Protein AF-A0A7S1F2A4-F1 (afdb_monomer_lite)

pLDDT: mean 80.07, std 14.51, range [47.25, 98.06]

Secondary structure (DSSP, 8-state):
-HHHHHHTT---HHHHHHHHHHHHHHHHHTS--SS-TTHHHHHTS-HHHHHHHHHTHHHHGGGGTS-HHHHHHHHHHHHHHT-SS---SPP-STTHHHHHHHHHHTGGGHHHHHHHHHHS-HHHHHHHHHHHT--SSTT---SSS----

Sequence (149 aa):
KFRSVIQAGHAAADDIAFYFVHWLTDLAGAEPFPLEGCEKFVLKFPQPVLKSFLDSFPVVRQLDSMTETEIFERYLVWRWSSHKPDLGPAPEGRGSIARMRLMIMAQLAGTYALEGYETLFAEDRHVLDDELARTGISGQQYLRDPGSK

Organism: Noctiluca scintillans (NCBI:txid2966)

Structure (mmCIF, N/CA/C/O backbone):
data_AF-A0A7S1F2A4-F1
#
_entry.id   AF-A0A7S1F2A4-F1
#
loop_
_atom_site.group_PDB
_atom_site.id
_atom_site.type_symbol
_atom_site.label_atom_id
_atom_site.label_alt_id
_atom_site.label_comp_id
_atom_site.label_asym_id
_atom_site.label_entity_id
_atom_site.label_seq_id
_atom_site.pdbx_PDB_ins_code
_atom_site.Cartn_x
_atom_site.Cartn_y
_atom_site.Cartn_z
_atom_site.occupancy
_atom_site.B_iso_or_equiv
_atom_site.auth_seq_id
_atom_site.auth_comp_id
_atom_site.auth_asym_id
_atom_site.auth_atom_id
_atom_site.pdbx_PDB_model_num
ATOM 1 N N . LYS A 1 1 ? 1.944 -16.055 -10.730 1.00 60.91 1 LYS A N 1
ATOM 2 C CA . LYS A 1 1 ? 2.508 -16.394 -12.067 1.00 60.91 1 LYS A CA 1
ATOM 3 C C . LYS A 1 1 ? 3.822 -15.665 -12.347 1.00 60.91 1 LYS A C 1
ATOM 5 O O . LYS A 1 1 ? 4.758 -16.316 -12.771 1.00 60.91 1 LYS A O 1
ATOM 10 N N . PHE A 1 2 ? 3.931 -14.358 -12.087 1.00 67.44 2 PHE A N 1
ATOM 11 C CA . PHE A 1 2 ? 5.203 -13.640 -12.258 1.00 67.44 2 PHE A CA 1
ATOM 12 C C . PHE A 1 2 ? 6.278 -14.096 -11.254 1.00 67.44 2 PHE A C 1
ATOM 14 O O . PHE A 1 2 ? 7.354 -14.523 -11.654 1.00 67.44 2 PHE A O 1
ATOM 21 N N . ARG A 1 3 ? 5.935 -14.168 -9.960 1.00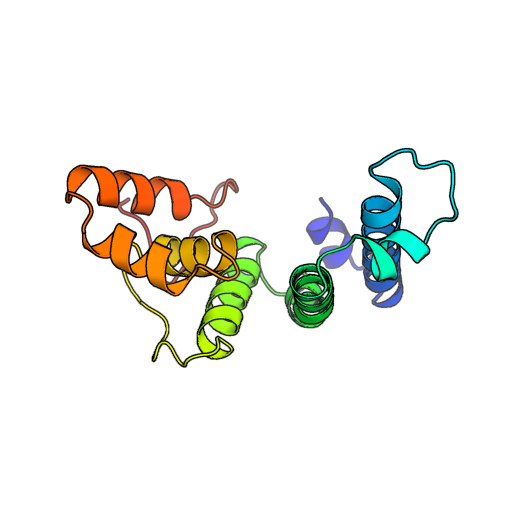 69.44 3 ARG A N 1
ATOM 22 C CA . ARG A 1 3 ? 6.819 -14.705 -8.911 1.00 69.44 3 ARG A CA 1
ATOM 23 C C . ARG A 1 3 ? 7.361 -16.104 -9.215 1.00 69.44 3 ARG A C 1
ATOM 25 O O . ARG A 1 3 ? 8.548 -16.344 -9.057 1.00 69.44 3 ARG A O 1
ATOM 32 N N . SER A 1 4 ? 6.518 -17.010 -9.711 1.00 67.44 4 SER A N 1
ATOM 33 C CA . SER A 1 4 ? 6.946 -18.366 -10.080 1.00 67.44 4 SER A CA 1
ATOM 34 C C . SER A 1 4 ? 7.948 -18.389 -11.240 1.00 67.44 4 SER A C 1
ATOM 36 O O . SER A 1 4 ? 8.758 -19.302 -11.303 1.00 67.44 4 SER A O 1
ATOM 38 N N . VAL A 1 5 ? 7.921 -17.398 -12.142 1.00 67.62 5 VAL A N 1
ATOM 39 C CA . VAL A 1 5 ? 8.922 -17.257 -13.218 1.00 67.62 5 VAL A CA 1
ATOM 40 C C . VAL A 1 5 ? 10.255 -16.759 -12.651 1.00 67.62 5 VAL A C 1
ATOM 42 O O . VAL A 1 5 ? 11.300 -17.292 -13.015 1.00 67.62 5 VAL A O 1
ATOM 45 N N . ILE A 1 6 ? 10.214 -15.811 -11.706 1.00 69.38 6 ILE A N 1
ATOM 46 C CA . ILE A 1 6 ? 11.401 -15.326 -10.981 1.00 69.38 6 ILE A CA 1
ATOM 47 C C . ILE A 1 6 ? 12.041 -16.466 -10.177 1.00 69.38 6 ILE A C 1
ATOM 49 O O . ILE A 1 6 ? 13.228 -16.735 -10.319 1.00 69.38 6 ILE A O 1
ATOM 53 N N . GLN A 1 7 ? 11.249 -17.185 -9.377 1.00 68.56 7 GLN A N 1
ATOM 54 C CA . GLN A 1 7 ? 11.734 -18.278 -8.526 1.00 68.56 7 GLN A CA 1
ATOM 55 C C . GLN A 1 7 ? 12.268 -19.476 -9.317 1.00 68.56 7 GLN A C 1
ATOM 57 O O . GLN A 1 7 ? 13.164 -20.165 -8.842 1.00 68.56 7 GLN A O 1
ATOM 62 N N . ALA A 1 8 ? 11.757 -19.715 -10.527 1.00 71.69 8 ALA A N 1
ATOM 63 C CA . ALA A 1 8 ? 12.289 -20.740 -11.423 1.00 71.69 8 ALA A CA 1
ATOM 64 C C . ALA A 1 8 ? 13.664 -20.372 -12.022 1.00 71.69 8 ALA A C 1
ATOM 66 O O . ALA A 1 8 ? 14.220 -21.161 -12.779 1.00 71.69 8 ALA A O 1
ATOM 67 N N . GLY A 1 9 ? 14.211 -19.185 -11.719 1.00 63.62 9 GLY A N 1
ATOM 68 C CA . GLY A 1 9 ? 15.480 -18.704 -12.273 1.00 63.62 9 GLY A CA 1
ATOM 69 C C . GLY A 1 9 ? 15.395 -18.326 -13.753 1.00 63.62 9 GLY A C 1
ATOM 70 O O . GLY A 1 9 ? 16.420 -18.145 -14.401 1.00 63.62 9 GLY A O 1
ATOM 71 N N . HIS A 1 10 ? 14.181 -18.217 -14.300 1.00 61.94 10 HIS A N 1
ATOM 72 C CA . HIS A 1 10 ? 13.933 -17.910 -15.710 1.00 61.94 10 HIS A CA 1
ATOM 73 C C . HIS A 1 10 ? 13.775 -16.406 -15.983 1.00 61.94 10 HIS A C 1
ATOM 75 O O . HIS A 1 10 ? 13.473 -16.032 -17.112 1.00 61.94 10 HIS A O 1
ATOM 81 N N . ALA A 1 11 ? 13.939 -15.556 -14.966 1.00 63.28 11 ALA A N 1
ATOM 82 C CA . ALA A 1 11 ? 13.964 -14.105 -15.113 1.00 63.28 11 ALA A CA 1
ATOM 83 C C . ALA A 1 11 ? 15.254 -13.552 -14.500 1.00 63.28 11 ALA A C 1
ATOM 85 O O . ALA A 1 11 ? 15.446 -13.598 -13.283 1.00 63.28 11 ALA A O 1
ATOM 86 N N . ALA A 1 12 ? 16.136 -13.029 -15.346 1.00 66.44 12 ALA A N 1
ATOM 87 C CA . ALA A 1 12 ? 17.277 -12.231 -14.933 1.00 66.44 12 ALA A CA 1
ATOM 88 C C . ALA A 1 12 ? 16.812 -10.867 -14.387 1.00 66.44 12 ALA A C 1
ATOM 90 O O . ALA A 1 12 ? 15.680 -10.428 -14.607 1.00 66.44 12 ALA A O 1
ATOM 91 N N . ALA A 1 13 ? 17.702 -10.148 -13.696 1.00 65.31 13 ALA A N 1
ATOM 92 C CA . ALA A 1 13 ? 17.416 -8.792 -13.214 1.00 65.31 13 ALA A CA 1
ATOM 93 C C . ALA A 1 13 ? 16.974 -7.842 -14.349 1.00 65.31 13 ALA A C 1
ATOM 95 O O . ALA A 1 13 ? 16.129 -6.967 -14.133 1.00 65.31 13 ALA A O 1
ATOM 96 N N . ASP A 1 14 ? 17.495 -8.064 -15.556 1.00 68.12 14 ASP A N 1
ATOM 97 C CA . ASP A 1 14 ? 17.153 -7.310 -16.761 1.00 68.12 14 ASP A CA 1
ATOM 98 C C . ASP A 1 14 ? 15.724 -7.604 -17.249 1.00 68.12 14 ASP A C 1
ATOM 100 O O . ASP A 1 14 ? 15.034 -6.686 -17.691 1.00 68.12 14 ASP A O 1
ATOM 104 N N . ASP A 1 15 ? 15.218 -8.829 -17.071 1.00 67.31 15 ASP A N 1
ATOM 105 C CA . ASP A 1 15 ? 13.837 -9.196 -17.419 1.00 67.31 15 ASP A CA 1
ATOM 106 C C . ASP A 1 15 ? 12.824 -8.519 -16.485 1.00 67.31 15 ASP A C 1
ATOM 108 O O . ASP A 1 15 ? 11.755 -8.072 -16.906 1.00 67.31 15 ASP A O 1
ATOM 112 N N . ILE A 1 16 ? 13.180 -8.378 -15.204 1.00 67.25 16 ILE A N 1
ATOM 113 C CA . ILE A 1 16 ? 12.377 -7.641 -14.220 1.00 67.25 16 ILE A CA 1
ATOM 114 C C . ILE A 1 16 ? 12.361 -6.148 -14.571 1.00 67.25 16 ILE A C 1
ATOM 116 O O . ILE A 1 16 ? 11.305 -5.515 -14.532 1.00 67.25 16 ILE A O 1
ATOM 120 N N . ALA A 1 17 ? 13.510 -5.573 -14.939 1.00 66.44 17 ALA A N 1
ATOM 121 C CA . ALA A 1 17 ? 13.587 -4.184 -15.388 1.00 66.44 17 ALA A CA 1
ATOM 122 C C . ALA A 1 17 ? 12.755 -3.955 -16.660 1.00 66.44 17 ALA A C 1
ATOM 124 O O . ALA A 1 17 ? 12.016 -2.973 -16.735 1.00 66.44 17 ALA A O 1
ATOM 125 N N . PHE A 1 18 ? 12.809 -4.886 -17.615 1.00 66.25 18 PHE A N 1
ATOM 126 C CA . PHE A 1 18 ? 12.000 -4.844 -18.830 1.00 66.25 18 PHE A CA 1
ATOM 127 C C . PHE A 1 18 ? 10.497 -4.924 -18.529 1.00 66.25 18 PHE A C 1
ATOM 129 O O . PHE A 1 18 ? 9.729 -4.149 -19.092 1.00 66.25 18 PHE A O 1
ATOM 136 N N . TYR A 1 19 ? 10.071 -5.767 -17.580 1.00 69.44 19 TYR A N 1
ATOM 137 C CA . TYR A 1 19 ? 8.681 -5.807 -17.109 1.00 69.44 19 TYR A CA 1
ATOM 138 C C . TYR A 1 19 ? 8.219 -4.457 -16.535 1.00 69.44 19 TYR A C 1
ATOM 140 O O . TYR A 1 19 ? 7.116 -4.007 -16.834 1.00 69.44 19 TYR A O 1
ATOM 148 N N . PHE A 1 20 ? 9.062 -3.769 -15.758 1.00 69.94 20 PHE A N 1
ATOM 149 C CA . PHE A 1 20 ? 8.730 -2.438 -15.235 1.00 69.94 20 PHE A CA 1
ATOM 150 C C . PHE A 1 20 ? 8.654 -1.365 -16.312 1.00 69.94 20 PHE A C 1
ATOM 152 O O . PHE A 1 20 ? 7.761 -0.523 -16.259 1.00 69.94 20 PHE A O 1
ATOM 159 N N . VAL A 1 21 ? 9.568 -1.393 -17.283 1.00 68.75 21 VAL A N 1
ATOM 160 C CA . VAL A 1 21 ? 9.522 -0.490 -18.438 1.00 68.75 21 VAL A CA 1
ATOM 161 C C . VAL A 1 21 ? 8.256 -0.748 -19.248 1.00 68.75 21 VAL A C 1
ATOM 163 O O . VAL A 1 21 ? 7.558 0.201 -19.582 1.00 68.75 21 VAL A O 1
ATOM 166 N N . HIS A 1 22 ? 7.914 -2.013 -19.491 1.00 67.81 22 HIS A N 1
ATOM 167 C CA . HIS A 1 22 ? 6.694 -2.390 -20.194 1.00 67.81 22 HIS A CA 1
ATOM 168 C C . HIS A 1 22 ? 5.435 -1.928 -19.447 1.00 67.81 22 HIS A C 1
ATOM 170 O O . HIS A 1 22 ? 4.577 -1.269 -20.030 1.00 67.81 22 HIS A O 1
ATOM 176 N N . TRP A 1 23 ? 5.353 -2.174 -18.138 1.00 68.94 23 TRP A N 1
ATOM 177 C CA . TRP A 1 23 ? 4.220 -1.727 -17.332 1.00 68.94 23 TRP A CA 1
ATOM 178 C C . TRP A 1 23 ? 4.114 -0.197 -17.286 1.00 68.94 23 TRP A C 1
ATOM 180 O O . TRP A 1 23 ? 3.017 0.353 -17.387 1.00 68.94 23 TRP A O 1
ATOM 190 N N . LEU A 1 24 ? 5.251 0.503 -17.206 1.00 67.25 24 LEU A N 1
ATOM 191 C CA . LEU A 1 24 ? 5.292 1.954 -17.340 1.00 67.25 24 LEU A CA 1
ATOM 192 C C . LEU A 1 24 ? 4.754 2.371 -18.716 1.00 67.25 24 LEU A C 1
ATOM 194 O O . LEU A 1 24 ? 3.876 3.221 -18.782 1.00 67.25 24 LEU A O 1
ATOM 198 N N . THR A 1 25 ? 5.186 1.746 -19.813 1.00 64.12 25 THR A N 1
ATOM 199 C CA . THR A 1 25 ? 4.672 2.069 -21.155 1.00 64.12 25 THR A CA 1
ATOM 200 C C . THR A 1 25 ? 3.176 1.782 -21.319 1.00 64.12 25 THR A C 1
ATOM 202 O O . THR A 1 25 ? 2.479 2.589 -21.931 1.00 64.12 25 THR A O 1
ATOM 205 N N . ASP A 1 26 ? 2.650 0.719 -20.706 1.00 65.81 26 ASP A N 1
ATOM 206 C CA . ASP A 1 26 ? 1.214 0.408 -20.714 1.00 65.81 26 ASP A CA 1
ATOM 207 C C . ASP A 1 26 ? 0.404 1.468 -19.960 1.00 65.81 26 ASP A C 1
ATOM 209 O O . ASP A 1 26 ? -0.651 1.908 -20.418 1.00 65.81 26 ASP A O 1
ATOM 213 N N . LEU A 1 27 ? 0.924 1.951 -18.829 1.00 62.53 27 LEU A N 1
ATOM 214 C CA . LEU A 1 27 ? 0.327 3.044 -18.060 1.00 62.53 27 LEU A CA 1
ATOM 215 C C . LEU A 1 27 ? 0.265 4.349 -18.879 1.00 62.53 27 LEU A C 1
ATOM 217 O O . LEU A 1 27 ? -0.701 5.115 -18.783 1.00 62.53 27 LEU A O 1
ATOM 221 N N . ALA A 1 28 ? 1.275 4.581 -19.725 1.00 60.34 28 ALA A N 1
ATOM 222 C CA . ALA A 1 28 ? 1.297 5.673 -20.698 1.00 60.34 28 ALA A CA 1
ATOM 223 C C . ALA A 1 28 ? 0.198 5.498 -21.758 1.00 60.34 28 ALA A C 1
ATOM 225 O O . ALA A 1 28 ? -0.543 6.437 -22.051 1.00 60.34 28 ALA A O 1
ATOM 226 N N . GLY A 1 29 ? 0.072 4.280 -22.292 1.00 56.81 29 GLY A N 1
ATOM 227 C CA . GLY A 1 29 ? -0.828 3.922 -23.388 1.00 56.81 29 GLY A CA 1
ATOM 228 C C . GLY A 1 29 ? -2.291 3.678 -23.001 1.00 56.81 29 GLY A C 1
ATOM 229 O O . GLY A 1 29 ? -3.128 3.556 -23.890 1.00 56.81 29 GLY A O 1
ATOM 230 N N . ALA A 1 30 ? -2.631 3.639 -21.707 1.00 54.97 30 ALA A N 1
ATOM 231 C CA . ALA A 1 30 ? -3.962 3.261 -21.207 1.00 54.97 30 ALA A CA 1
ATOM 232 C C . ALA A 1 30 ? -5.137 4.176 -21.631 1.00 54.97 30 ALA A C 1
ATOM 234 O O . ALA A 1 30 ? -6.291 3.828 -21.402 1.00 54.97 30 ALA A O 1
ATOM 235 N N . GLU A 1 31 ? -4.877 5.326 -22.264 1.00 52.62 31 GLU A N 1
ATOM 236 C CA . GLU A 1 31 ? -5.916 6.105 -22.953 1.00 52.62 31 GLU A CA 1
ATOM 237 C C . GLU A 1 31 ? -5.469 6.372 -24.394 1.00 52.62 31 GLU A C 1
ATOM 239 O O . GLU A 1 31 ? -4.348 6.858 -24.580 1.00 52.62 31 GLU A O 1
ATOM 244 N N . PRO A 1 32 ? -6.317 6.117 -25.407 1.00 49.88 32 PRO A N 1
ATOM 245 C CA . PRO A 1 32 ? -6.004 6.469 -26.782 1.00 49.88 32 PRO A CA 1
ATOM 246 C C . PRO A 1 32 ? -5.983 7.994 -26.909 1.00 49.88 32 PRO A C 1
ATOM 248 O O . PRO A 1 32 ? -7.026 8.649 -26.910 1.00 49.88 32 PRO A O 1
ATOM 251 N N . PHE A 1 33 ? -4.786 8.568 -27.003 1.00 53.78 33 PHE A N 1
ATOM 252 C CA . PHE A 1 33 ? -4.594 9.988 -27.264 1.00 53.78 33 PHE A CA 1
ATOM 253 C C . PHE A 1 33 ? -3.793 10.156 -28.562 1.00 53.78 33 PHE A C 1
ATOM 255 O O . PHE A 1 33 ? -2.753 9.517 -28.711 1.00 53.78 33 PHE A O 1
ATOM 262 N N . PRO A 1 34 ? -4.243 10.995 -29.513 1.00 56.97 34 PRO A N 1
ATOM 263 C CA . PRO A 1 34 ? -3.576 11.155 -30.807 1.00 56.97 34 PRO A CA 1
ATOM 264 C C . PRO A 1 34 ? -2.271 11.971 -30.738 1.00 56.97 34 PRO A C 1
ATOM 266 O O . PRO A 1 34 ? -1.668 12.222 -31.775 1.00 56.97 34 PRO A O 1
ATOM 269 N N . LEU A 1 35 ? -1.831 12.383 -29.541 1.00 48.78 35 LEU A N 1
ATOM 270 C CA . LEU A 1 35 ? -0.598 13.140 -29.316 1.00 48.78 35 LEU A CA 1
ATOM 271 C C . LEU A 1 35 ? 0.365 12.329 -28.423 1.00 48.78 35 LEU A C 1
ATOM 273 O O . LEU A 1 35 ? 0.135 12.155 -27.229 1.00 48.78 35 LEU A O 1
ATOM 277 N N . GLU A 1 36 ? 1.382 11.778 -29.089 1.00 52.88 36 GLU A N 1
ATOM 278 C CA . GLU A 1 36 ? 2.757 11.467 -28.654 1.00 52.88 36 GLU A CA 1
ATOM 279 C C . GLU A 1 36 ? 3.012 10.877 -27.247 1.00 52.88 36 GLU A C 1
ATOM 281 O O . GLU A 1 36 ? 3.594 11.500 -26.362 1.00 52.88 36 GLU A O 1
ATOM 286 N N . GLY A 1 37 ? 2.716 9.582 -27.085 1.00 59.81 37 GLY A N 1
ATOM 287 C CA . GLY A 1 37 ? 3.469 8.671 -26.204 1.00 59.81 37 GLY A CA 1
ATOM 288 C C . GLY A 1 37 ? 3.824 9.188 -24.797 1.00 59.81 37 GLY A C 1
ATOM 289 O O . GLY A 1 37 ? 2.956 9.372 -23.943 1.00 59.81 37 GLY A O 1
ATOM 290 N N . CYS A 1 38 ? 5.125 9.355 -24.524 1.00 55.50 38 CYS A N 1
ATOM 291 C CA . CYS A 1 38 ? 5.663 9.680 -23.196 1.00 55.50 38 CYS A CA 1
ATOM 292 C C . CYS A 1 38 ? 5.290 11.080 -22.670 1.00 55.50 38 CYS A C 1
ATOM 294 O O . CYS A 1 38 ? 5.453 11.318 -21.471 1.00 55.50 38 CYS A O 1
ATOM 296 N N . GLU A 1 39 ? 4.771 12.000 -23.497 1.00 58.34 39 GLU A N 1
ATOM 297 C CA . GLU A 1 39 ? 4.372 13.344 -23.041 1.00 58.34 39 GLU A CA 1
ATOM 298 C C . GLU A 1 39 ? 3.277 13.299 -21.969 1.00 58.34 39 GLU A C 1
ATOM 300 O O . GLU A 1 39 ? 3.225 14.159 -21.086 1.00 58.34 39 GLU A O 1
ATOM 305 N N . LYS A 1 40 ? 2.449 12.247 -21.957 1.00 60.41 40 LYS A N 1
ATOM 306 C CA . LYS A 1 40 ? 1.440 12.021 -20.913 1.00 60.41 40 LYS A CA 1
ATOM 307 C C . LYS A 1 40 ? 2.052 11.987 -19.509 1.00 60.41 40 LYS A C 1
ATOM 309 O O . LY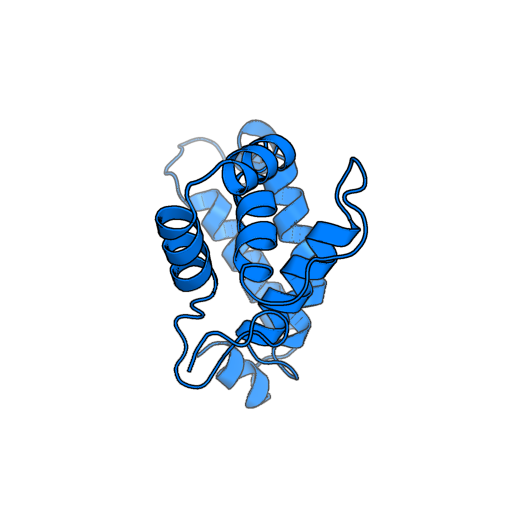S A 1 40 ? 1.422 12.482 -18.574 1.00 60.41 40 LYS A O 1
ATOM 314 N N . PHE A 1 41 ? 3.274 11.472 -19.354 1.00 55.09 41 PHE A N 1
ATOM 315 C CA . PHE A 1 41 ? 3.971 11.449 -18.062 1.00 55.09 41 PHE A CA 1
ATOM 316 C C . PHE A 1 41 ? 4.389 12.823 -17.566 1.00 55.09 41 PHE A C 1
ATOM 318 O O . PHE A 1 41 ? 4.484 13.033 -16.360 1.00 55.09 41 PHE A O 1
ATOM 325 N N . VAL A 1 42 ? 4.621 13.750 -18.490 1.00 56.03 42 VAL A N 1
ATOM 326 C CA . VAL A 1 42 ? 5.037 15.116 -18.179 1.00 56.03 42 VAL A CA 1
ATOM 327 C C . VAL A 1 42 ? 3.817 16.018 -17.985 1.00 56.03 42 VAL A C 1
ATOM 329 O O . VAL A 1 42 ? 3.832 16.886 -17.117 1.00 56.03 42 VAL A O 1
ATOM 332 N N . LEU A 1 43 ? 2.747 15.795 -18.757 1.00 58.06 43 LEU A N 1
ATOM 333 C CA . LEU A 1 43 ? 1.616 16.722 -18.860 1.00 58.06 43 LEU A CA 1
ATOM 334 C C . LEU A 1 43 ? 0.370 16.321 -18.057 1.00 58.06 43 LEU A C 1
ATOM 336 O O . LEU A 1 43 ? -0.394 17.199 -17.662 1.00 58.06 43 LEU A O 1
ATOM 340 N N . LYS A 1 44 ? 0.119 15.023 -17.838 1.00 61.62 44 LYS A N 1
ATOM 341 C CA . LYS A 1 44 ? -1.141 14.541 -17.230 1.00 61.62 44 LYS A CA 1
ATOM 342 C C . LYS A 1 44 ? -0.968 13.543 -16.099 1.00 61.62 44 LYS A C 1
ATOM 344 O O . LYS A 1 44 ? -1.871 13.400 -15.278 1.00 61.62 44 LYS A O 1
ATOM 349 N N . PHE A 1 45 ? 0.147 12.827 -16.060 1.00 63.62 45 PHE A N 1
ATOM 350 C CA . PHE A 1 45 ? 0.360 11.836 -15.026 1.00 63.62 45 PHE A CA 1
ATOM 351 C C . PHE A 1 45 ? 0.689 12.546 -13.709 1.00 63.62 45 PHE A C 1
ATOM 353 O O . PHE A 1 45 ? 1.650 13.320 -13.674 1.00 63.62 45 PHE A O 1
ATOM 360 N N . PRO A 1 46 ? -0.072 12.324 -12.620 1.00 68.69 46 PRO A N 1
ATOM 361 C CA . PRO A 1 46 ? 0.212 12.997 -11.364 1.00 68.69 46 PRO A CA 1
ATOM 362 C C . PRO A 1 46 ? 1.641 12.668 -10.926 1.00 68.69 46 PRO A C 1
ATOM 364 O O . PRO A 1 46 ? 1.957 11.512 -10.635 1.00 68.69 46 PRO A O 1
ATOM 367 N N . GLN A 1 47 ? 2.514 13.679 -10.869 1.00 71.81 47 GLN A N 1
ATOM 368 C CA . GLN A 1 47 ? 3.918 13.499 -10.479 1.00 71.81 47 GLN A CA 1
ATOM 369 C C . GLN A 1 47 ? 4.083 12.712 -9.164 1.00 71.81 47 GLN A C 1
ATOM 371 O O . GLN A 1 47 ? 4.966 11.853 -9.108 1.00 71.81 47 GLN A O 1
ATOM 376 N N . PRO A 1 48 ? 3.225 12.896 -8.133 1.00 68.69 48 PRO A N 1
ATOM 377 C CA . PRO A 1 48 ? 3.290 12.079 -6.922 1.00 68.69 48 PRO A CA 1
ATOM 378 C C . PRO A 1 48 ? 3.068 10.582 -7.174 1.00 68.69 48 PRO A C 1
ATOM 380 O O . PRO A 1 48 ? 3.688 9.753 -6.509 1.00 68.69 48 PRO A O 1
ATOM 383 N N . VAL A 1 49 ? 2.219 10.219 -8.139 1.00 68.50 49 VAL A N 1
ATOM 384 C CA . VAL A 1 49 ? 1.945 8.821 -8.503 1.00 68.50 49 VAL A CA 1
ATOM 385 C C . VAL A 1 49 ? 3.123 8.241 -9.284 1.00 68.50 49 VAL A C 1
ATOM 387 O O . VAL A 1 49 ? 3.554 7.137 -8.967 1.00 68.50 49 VAL A O 1
ATOM 390 N N . LEU A 1 50 ? 3.706 8.993 -10.229 1.00 73.19 50 LEU A N 1
ATOM 391 C CA . LEU A 1 50 ? 4.882 8.534 -10.985 1.00 73.19 50 LEU A CA 1
ATOM 392 C C . LEU A 1 50 ? 6.069 8.306 -10.051 1.00 73.19 50 LEU A C 1
ATOM 394 O O . LEU A 1 50 ? 6.716 7.265 -10.105 1.00 73.19 50 LEU A O 1
ATOM 398 N N . LYS A 1 51 ? 6.308 9.256 -9.143 1.00 76.62 51 LYS A N 1
ATOM 399 C CA . LYS A 1 51 ? 7.327 9.122 -8.106 1.00 76.62 51 LYS A CA 1
ATOM 400 C C . LYS A 1 51 ? 7.072 7.894 -7.231 1.00 76.62 51 LYS A C 1
ATOM 402 O O . LYS A 1 51 ? 7.963 7.075 -7.067 1.00 76.62 51 LYS A O 1
ATOM 407 N N . SER A 1 52 ? 5.841 7.716 -6.749 1.00 72.69 52 SER A N 1
ATOM 408 C CA . SER A 1 52 ? 5.468 6.551 -5.935 1.00 72.69 52 SER A CA 1
ATOM 409 C C . SER A 1 52 ? 5.688 5.221 -6.661 1.00 72.69 52 SER A C 1
ATOM 411 O O . SER A 1 52 ? 6.107 4.249 -6.038 1.00 72.69 52 SER A O 1
ATOM 413 N N . PHE A 1 53 ? 5.429 5.182 -7.969 1.00 74.44 53 PHE A N 1
ATOM 414 C CA . PHE A 1 53 ? 5.673 4.013 -8.805 1.00 74.44 53 PHE A CA 1
ATOM 415 C C . PHE A 1 53 ? 7.168 3.703 -8.923 1.00 74.44 53 PHE A C 1
ATOM 417 O O . PHE A 1 53 ? 7.579 2.582 -8.630 1.00 74.44 53 PHE A O 1
ATOM 424 N N . LEU A 1 54 ? 7.990 4.695 -9.276 1.00 78.00 54 LEU A N 1
ATOM 425 C CA . LEU A 1 54 ? 9.443 4.529 -9.385 1.00 78.00 54 LEU A CA 1
ATOM 426 C C . LEU A 1 54 ? 10.071 4.126 -8.045 1.00 78.00 54 LEU A C 1
ATOM 428 O O . LEU A 1 54 ? 10.887 3.205 -7.992 1.00 78.00 54 LEU A O 1
ATOM 432 N N . ASP A 1 55 ? 9.632 4.750 -6.951 1.00 80.94 55 ASP A N 1
ATOM 433 C CA . ASP A 1 55 ? 10.127 4.447 -5.609 1.00 80.94 55 ASP A CA 1
ATOM 434 C C . ASP A 1 55 ? 9.756 3.019 -5.150 1.00 80.94 55 ASP A C 1
ATOM 436 O O . ASP A 1 55 ? 10.374 2.484 -4.231 1.00 80.94 55 ASP A O 1
ATOM 440 N N . SER A 1 56 ? 8.775 2.364 -5.788 1.00 73.69 56 SER A N 1
ATOM 441 C CA . SER A 1 56 ? 8.380 0.984 -5.464 1.00 73.69 56 SER A CA 1
ATOM 442 C C . SER A 1 56 ? 9.328 -0.083 -6.031 1.00 73.69 56 SER A C 1
ATOM 444 O O . SER A 1 56 ? 9.340 -1.215 -5.540 1.00 73.69 56 SER A O 1
ATOM 446 N N . PHE A 1 57 ? 10.164 0.250 -7.023 1.00 79.06 57 PHE A N 1
ATOM 447 C CA . PHE A 1 57 ? 11.004 -0.730 -7.730 1.00 79.06 57 PHE A CA 1
ATOM 448 C C . PHE A 1 57 ? 11.939 -1.531 -6.806 1.00 79.06 57 PHE A C 1
ATOM 450 O O . PHE A 1 57 ? 12.011 -2.754 -6.962 1.00 79.06 57 PHE A O 1
ATOM 457 N N . PRO A 1 58 ? 12.628 -0.925 -5.813 1.00 78.19 58 PRO A N 1
ATOM 458 C CA . PRO A 1 58 ? 13.474 -1.675 -4.884 1.00 78.19 58 PRO A CA 1
ATOM 459 C C . PRO A 1 58 ? 12.699 -2.671 -4.013 1.00 78.19 58 PRO A C 1
ATOM 461 O O . PRO A 1 58 ? 13.277 -3.652 -3.546 1.00 78.19 58 PRO A O 1
ATOM 464 N N . VAL A 1 59 ? 11.408 -2.422 -3.778 1.00 72.69 59 VAL A N 1
ATOM 465 C CA . VAL A 1 59 ? 10.546 -3.283 -2.959 1.00 72.69 59 VAL A CA 1
ATOM 466 C C . VAL A 1 59 ? 10.100 -4.498 -3.767 1.00 72.69 59 VAL A C 1
ATOM 468 O O . VAL A 1 59 ? 10.217 -5.626 -3.301 1.00 72.69 59 VAL A O 1
ATOM 471 N N . VAL A 1 60 ? 9.686 -4.299 -5.018 1.00 70.94 60 VAL A N 1
ATOM 472 C CA . VAL A 1 60 ? 9.200 -5.396 -5.870 1.00 70.94 60 VAL A CA 1
ATOM 473 C C . VAL A 1 60 ? 10.325 -6.321 -6.353 1.00 70.94 60 VAL A C 1
ATOM 475 O O . VAL A 1 60 ? 10.092 -7.502 -6.600 1.00 70.94 60 VAL A O 1
ATOM 478 N N . ARG A 1 61 ? 11.573 -5.839 -6.413 1.00 73.94 61 ARG A N 1
ATOM 479 C CA . ARG A 1 61 ? 12.744 -6.697 -6.681 1.00 73.94 61 ARG A CA 1
ATOM 480 C C . ARG A 1 61 ? 12.949 -7.812 -5.646 1.00 73.94 61 ARG A C 1
ATOM 482 O O . ARG A 1 61 ? 13.688 -8.739 -5.934 1.00 73.94 61 ARG A O 1
ATOM 489 N N . GLN A 1 62 ? 12.284 -7.748 -4.492 1.00 75.62 62 GLN A N 1
ATOM 490 C CA . GLN A 1 62 ? 12.378 -8.744 -3.416 1.00 75.62 62 GLN A CA 1
ATOM 491 C C . GLN A 1 62 ? 11.389 -9.917 -3.592 1.00 75.62 62 GLN A C 1
ATOM 493 O O . GLN A 1 62 ? 11.255 -10.754 -2.704 1.00 75.62 62 GLN A O 1
ATOM 498 N N . LEU A 1 63 ? 10.676 -9.993 -4.729 1.00 73.19 63 LEU A N 1
ATOM 499 C CA . LEU A 1 63 ? 9.739 -11.085 -5.063 1.00 73.19 63 LEU A CA 1
ATOM 500 C C . LEU A 1 63 ? 10.389 -12.472 -5.135 1.00 73.19 63 LEU A C 1
ATOM 502 O O . LEU A 1 63 ? 9.687 -13.482 -5.059 1.00 73.19 63 LEU A O 1
ATOM 506 N N . ASP A 1 64 ? 11.708 -12.532 -5.292 1.00 75.06 64 ASP A N 1
ATOM 507 C CA . ASP A 1 64 ? 12.478 -13.773 -5.263 1.00 75.06 64 ASP A CA 1
ATOM 508 C C . ASP A 1 64 ? 12.442 -14.449 -3.881 1.00 75.06 64 ASP A C 1
ATOM 510 O O . ASP A 1 64 ? 12.315 -15.671 -3.778 1.00 75.06 64 ASP A O 1
ATOM 514 N N . SER A 1 65 ? 12.485 -13.640 -2.826 1.00 81.19 65 SER A N 1
ATOM 515 C CA . SER A 1 65 ? 12.742 -14.043 -1.445 1.00 81.19 65 SER A CA 1
ATOM 516 C C . SER A 1 65 ? 11.549 -13.825 -0.515 1.00 81.19 65 SER A C 1
ATOM 518 O O . SER A 1 65 ? 11.473 -14.468 0.529 1.00 81.19 65 SER A O 1
ATOM 520 N N . MET A 1 66 ? 10.592 -12.981 -0.902 1.00 83.69 66 MET A N 1
ATOM 521 C CA . MET A 1 66 ? 9.406 -12.643 -0.113 1.00 83.69 66 MET A CA 1
ATOM 522 C C . MET A 1 66 ? 8.112 -12.950 -0.878 1.00 83.69 66 MET A C 1
ATOM 524 O O . MET A 1 66 ? 8.071 -13.015 -2.110 1.00 83.69 66 MET A O 1
ATOM 528 N N . THR A 1 67 ? 7.031 -13.175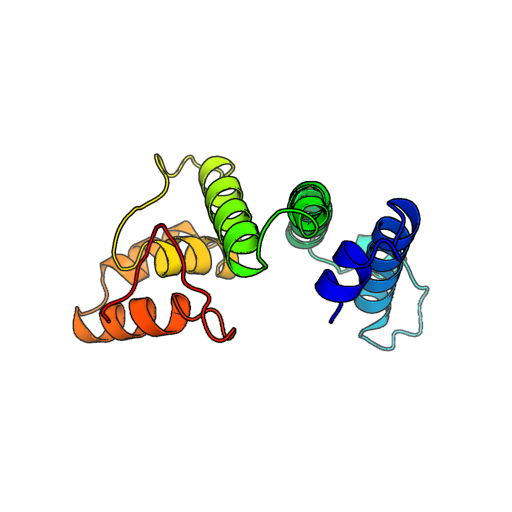 -0.139 1.00 87.56 67 THR A N 1
ATOM 529 C CA . THR A 1 67 ? 5.677 -13.277 -0.684 1.00 87.56 67 THR A CA 1
ATOM 530 C C . THR A 1 67 ? 5.135 -11.923 -1.121 1.00 87.56 67 THR A C 1
ATOM 532 O O . THR A 1 67 ? 5.585 -10.867 -0.679 1.00 87.56 67 THR A O 1
ATOM 535 N N . GLU A 1 68 ? 4.134 -11.950 -1.998 1.00 85.69 68 GLU A N 1
ATOM 536 C CA . GLU A 1 68 ? 3.423 -10.762 -2.455 1.00 85.69 68 GLU A CA 1
ATOM 537 C C . GLU A 1 68 ? 2.852 -9.960 -1.275 1.00 85.69 68 GLU A C 1
ATOM 539 O O . GLU A 1 68 ? 2.984 -8.735 -1.240 1.00 85.69 68 GLU A O 1
ATOM 544 N N . THR A 1 69 ? 2.281 -10.648 -0.280 1.00 90.06 69 THR A N 1
ATOM 545 C CA . THR A 1 69 ? 1.775 -10.029 0.949 1.00 90.06 69 THR A CA 1
ATOM 546 C C . THR A 1 69 ? 2.886 -9.401 1.788 1.00 90.06 69 THR A C 1
ATOM 548 O O . THR A 1 69 ? 2.741 -8.249 2.188 1.00 90.06 69 THR A O 1
ATOM 551 N N . GLU A 1 70 ? 4.012 -10.087 2.005 1.00 90.44 70 GLU A N 1
ATOM 552 C CA . GLU A 1 70 ? 5.134 -9.538 2.785 1.00 90.44 70 GLU A CA 1
ATOM 553 C C . GLU A 1 70 ? 5.761 -8.308 2.112 1.00 90.44 70 GLU A C 1
ATOM 555 O O . GLU A 1 70 ? 6.116 -7.333 2.776 1.00 90.44 70 GLU A O 1
ATOM 560 N N . ILE A 1 71 ? 5.882 -8.326 0.783 1.00 87.94 71 ILE A N 1
ATOM 561 C CA . ILE A 1 71 ? 6.400 -7.193 0.004 1.00 87.94 71 ILE A CA 1
ATOM 562 C C . ILE A 1 71 ? 5.454 -6.010 0.092 1.00 87.94 71 ILE A C 1
ATOM 564 O O . ILE A 1 71 ? 5.899 -4.880 0.307 1.00 87.94 71 ILE A O 1
ATOM 568 N N . PHE A 1 72 ? 4.152 -6.256 -0.058 1.00 88.81 72 PHE A N 1
ATOM 569 C CA . PHE A 1 72 ? 3.166 -5.197 0.057 1.00 88.81 72 PHE A CA 1
ATOM 570 C C . PHE A 1 72 ? 3.143 -4.615 1.473 1.00 88.81 72 PHE A C 1
ATOM 572 O O . PHE A 1 72 ? 3.177 -3.398 1.622 1.00 88.81 72 PHE A O 1
ATOM 579 N N . GLU A 1 73 ? 3.200 -5.443 2.515 1.00 93.06 73 GLU A N 1
ATOM 580 C CA . GLU A 1 73 ? 3.304 -4.978 3.902 1.00 93.06 73 GLU A CA 1
ATOM 581 C C . GLU A 1 73 ? 4.552 -4.117 4.128 1.00 93.06 73 GLU A C 1
ATOM 583 O O . GLU A 1 73 ? 4.472 -3.026 4.696 1.00 93.06 73 GLU A O 1
ATOM 588 N N . ARG A 1 74 ? 5.708 -4.553 3.615 1.00 91.12 74 ARG A N 1
ATOM 589 C CA . ARG A 1 74 ? 6.953 -3.780 3.684 1.00 91.12 74 ARG A CA 1
ATOM 590 C C . ARG A 1 74 ? 6.831 -2.440 2.960 1.00 91.12 74 ARG A C 1
ATOM 592 O O . ARG A 1 74 ? 7.332 -1.431 3.458 1.00 91.12 74 ARG A O 1
ATOM 599 N N . TYR A 1 75 ? 6.152 -2.417 1.814 1.00 89.12 75 TYR A N 1
ATOM 600 C CA . TYR A 1 75 ? 5.841 -1.184 1.098 1.00 89.12 75 TYR A CA 1
ATOM 601 C C . TYR A 1 75 ? 4.960 -0.251 1.940 1.00 89.12 75 TYR A C 1
ATOM 603 O O . TYR A 1 75 ? 5.285 0.929 2.061 1.00 89.12 75 TYR A O 1
ATOM 611 N N . LEU A 1 76 ? 3.896 -0.764 2.570 1.00 92.44 76 LEU A N 1
ATOM 612 C CA . LEU A 1 76 ? 3.011 0.020 3.441 1.00 92.44 76 LEU A CA 1
ATOM 613 C C . LEU A 1 76 ? 3.786 0.690 4.585 1.00 92.44 76 LEU A C 1
ATOM 615 O O . LEU A 1 76 ? 3.654 1.897 4.798 1.00 92.44 76 LEU A O 1
ATOM 619 N N . VAL A 1 77 ? 4.651 -0.068 5.265 1.00 94.19 77 VAL A N 1
ATOM 620 C CA . VAL A 1 77 ? 5.494 0.441 6.358 1.00 94.19 77 VAL A CA 1
ATOM 621 C C . VAL A 1 77 ? 6.457 1.513 5.861 1.00 94.19 77 VAL A C 1
ATOM 623 O O . VAL A 1 77 ? 6.571 2.572 6.475 1.00 94.19 77 VAL A O 1
ATOM 626 N N . TRP A 1 78 ? 7.130 1.269 4.735 1.00 91.81 78 TRP A N 1
ATOM 627 C CA . TRP A 1 78 ? 8.056 2.238 4.154 1.00 91.81 78 TRP A CA 1
ATOM 628 C C . TRP A 1 78 ? 7.353 3.545 3.759 1.00 91.81 78 TRP A C 1
ATOM 630 O O . TRP A 1 78 ? 7.875 4.636 4.013 1.00 91.81 78 TRP A O 1
ATOM 640 N N . ARG A 1 79 ? 6.153 3.460 3.173 1.00 89.81 79 ARG A N 1
ATOM 641 C CA . ARG A 1 79 ? 5.337 4.637 2.839 1.00 89.81 79 ARG A CA 1
ATOM 642 C C . ARG A 1 79 ? 4.930 5.413 4.078 1.00 89.81 79 ARG A C 1
ATOM 644 O O . ARG A 1 79 ? 5.008 6.637 4.054 1.00 89.81 79 ARG A O 1
ATOM 651 N N . TRP A 1 80 ? 4.538 4.714 5.139 1.00 93.81 80 TRP A N 1
ATOM 652 C CA . TRP A 1 80 ? 4.204 5.331 6.418 1.00 93.81 80 TRP A CA 1
ATOM 653 C C . TRP A 1 80 ? 5.397 6.092 6.998 1.00 93.81 80 TRP A C 1
ATOM 655 O O . TRP A 1 80 ? 5.294 7.287 7.255 1.00 93.81 80 TRP A O 1
ATOM 665 N N . SER A 1 81 ? 6.561 5.443 7.112 1.00 93.50 81 SER A N 1
ATOM 666 C CA . SER A 1 81 ? 7.769 6.065 7.674 1.00 93.50 81 SER A CA 1
ATOM 667 C C . SER A 1 81 ? 8.328 7.209 6.823 1.00 93.50 81 SER A C 1
ATOM 669 O O . SER A 1 81 ? 9.063 8.057 7.320 1.00 93.50 81 SER A O 1
ATOM 671 N N . SER A 1 82 ? 8.022 7.215 5.525 1.00 89.12 82 SER A N 1
ATOM 672 C CA . SER A 1 82 ? 8.483 8.243 4.584 1.00 89.12 82 SER A CA 1
ATOM 673 C C . SER A 1 82 ? 7.472 9.379 4.400 1.00 89.12 82 SER A C 1
ATOM 675 O O . SER A 1 82 ? 7.738 10.308 3.633 1.00 89.12 82 SER A O 1
ATOM 677 N N . HIS A 1 83 ? 6.315 9.314 5.066 1.00 88.50 83 HIS A N 1
ATOM 678 C CA . HIS A 1 83 ? 5.259 10.308 4.932 1.00 88.50 83 HIS A CA 1
ATOM 679 C C . HIS A 1 83 ? 5.707 11.682 5.455 1.00 88.50 83 HIS A C 1
ATOM 681 O O . HIS A 1 83 ? 6.530 11.805 6.369 1.00 88.50 83 HIS A O 1
ATOM 687 N N . LYS A 1 84 ? 5.166 12.739 4.842 1.00 86.44 84 LYS A N 1
ATOM 688 C CA . LYS A 1 84 ? 5.326 14.126 5.285 1.00 86.44 84 LYS A CA 1
ATOM 689 C C . LYS A 1 84 ? 3.945 14.777 5.369 1.00 86.44 84 LYS A C 1
ATOM 691 O O . LYS A 1 84 ? 3.260 14.803 4.348 1.00 86.44 84 LYS A O 1
ATOM 696 N N . PRO A 1 85 ? 3.542 15.324 6.531 1.00 89.81 85 PRO A N 1
ATOM 697 C CA . PRO A 1 85 ? 4.269 15.384 7.812 1.00 89.81 85 PRO A CA 1
ATOM 698 C C . PRO A 1 85 ? 4.511 14.002 8.448 1.00 89.81 85 PRO A C 1
ATOM 700 O O . PRO A 1 85 ? 3.912 13.019 8.027 1.00 89.81 85 PRO A O 1
ATOM 703 N N . ASP A 1 86 ? 5.418 13.923 9.424 1.00 93.44 86 ASP A N 1
ATOM 704 C CA . ASP A 1 86 ? 5.681 12.666 10.139 1.00 93.44 86 ASP A CA 1
ATOM 705 C C . ASP A 1 86 ? 4.413 12.178 10.863 1.00 93.44 86 ASP A C 1
ATOM 707 O O . ASP A 1 86 ? 3.720 12.971 11.502 1.00 93.44 86 ASP A O 1
ATOM 711 N N . LEU A 1 87 ? 4.109 10.886 10.727 1.00 93.25 87 LEU A N 1
ATOM 712 C CA . LEU A 1 87 ? 2.945 10.225 11.330 1.00 93.25 87 LEU A CA 1
ATOM 713 C C . LEU A 1 87 ? 3.317 9.425 12.589 1.00 93.25 87 LEU A C 1
ATOM 715 O O . LEU A 1 87 ? 2.439 8.849 13.231 1.00 93.25 87 LEU A O 1
ATOM 719 N N . GLY A 1 88 ? 4.605 9.370 12.942 1.00 95.12 88 GLY A N 1
ATOM 720 C CA . GLY A 1 88 ? 5.111 8.540 14.029 1.00 95.12 88 GLY A CA 1
ATOM 721 C C . GLY A 1 88 ? 5.302 7.071 13.619 1.00 95.12 88 GLY A C 1
ATOM 722 O O . GLY A 1 88 ? 5.357 6.751 12.426 1.00 95.12 88 GLY A O 1
ATOM 723 N N . PRO A 1 89 ? 5.444 6.149 14.591 1.00 96.31 89 PRO A N 1
ATOM 724 C CA . PRO A 1 89 ? 5.689 4.741 14.297 1.00 96.31 89 PRO A CA 1
ATOM 725 C C . PRO A 1 89 ? 4.525 4.118 13.519 1.00 96.31 89 PRO A C 1
ATOM 727 O O . PRO A 1 89 ? 3.365 4.490 13.701 1.00 96.31 89 PRO A O 1
ATOM 730 N N . ALA A 1 90 ? 4.843 3.154 12.652 1.00 96.19 90 ALA A N 1
ATOM 731 C CA . ALA A 1 90 ? 3.825 2.407 11.923 1.00 96.19 90 ALA A CA 1
ATOM 732 C C . ALA A 1 90 ? 2.889 1.683 12.909 1.00 96.19 90 ALA A C 1
ATOM 734 O O . ALA A 1 90 ? 3.378 1.113 13.889 1.00 96.19 90 ALA A O 1
ATOM 735 N N . PRO A 1 91 ? 1.566 1.691 12.667 1.00 95.56 91 PRO A N 1
ATOM 736 C CA . PRO A 1 91 ? 0.617 1.040 13.557 1.00 95.56 91 PRO A CA 1
ATOM 737 C C . PRO A 1 91 ? 0.818 -0.481 13.579 1.00 95.56 91 PRO A C 1
ATOM 739 O O . PRO A 1 91 ? 1.335 -1.080 12.630 1.00 95.56 91 PRO A O 1
ATOM 742 N N . GLU A 1 92 ? 0.372 -1.104 14.667 1.00 94.44 92 GLU A N 1
ATOM 743 C CA . GLU A 1 92 ? 0.431 -2.550 14.893 1.00 94.44 92 GLU A CA 1
ATOM 744 C C . GLU A 1 92 ? -0.901 -3.060 15.443 1.00 94.44 92 GLU A C 1
ATOM 746 O O . GLU A 1 92 ? -1.655 -2.307 16.063 1.00 94.44 92 GLU A O 1
ATOM 751 N N . GLY A 1 93 ? -1.180 -4.341 15.211 1.00 93.56 93 GLY A N 1
ATOM 752 C CA . GLY A 1 93 ? -2.426 -4.981 15.608 1.00 93.56 93 GLY A CA 1
ATOM 753 C C . GLY A 1 93 ? -3.552 -4.761 14.602 1.00 93.56 93 GLY A C 1
ATOM 754 O O . GLY A 1 93 ? -3.330 -4.346 13.459 1.00 93.56 93 GLY A O 1
ATOM 755 N N . ARG A 1 94 ? -4.774 -5.063 15.046 1.00 93.88 94 ARG A N 1
ATOM 756 C CA . ARG A 1 94 ? -5.968 -5.003 14.202 1.00 93.88 94 ARG A CA 1
ATOM 757 C C . ARG A 1 94 ? -6.200 -3.601 13.642 1.00 93.88 94 ARG A C 1
ATOM 759 O O . ARG A 1 94 ? -6.118 -2.618 14.377 1.00 93.88 94 ARG A O 1
ATOM 766 N N . GLY A 1 95 ? -6.464 -3.525 12.342 1.00 94.81 95 GLY A N 1
ATOM 767 C CA . GLY A 1 95 ? -6.680 -2.279 11.613 1.00 94.81 95 GLY A CA 1
ATOM 768 C C . GLY A 1 95 ? -5.388 -1.560 11.221 1.00 94.81 95 GLY A C 1
ATOM 769 O O . GLY A 1 95 ? -5.429 -0.521 10.559 1.00 94.81 95 GLY A O 1
ATOM 770 N N . SER A 1 96 ? -4.209 -2.089 11.572 1.00 96.75 96 SER A N 1
ATOM 771 C CA . SER A 1 96 ? -2.934 -1.469 11.186 1.00 96.75 96 SER A CA 1
ATOM 772 C C . SER A 1 96 ? -2.755 -1.431 9.667 1.00 96.75 96 SER A C 1
ATOM 774 O O . SER A 1 96 ? -2.371 -0.396 9.113 1.00 96.75 96 SER A O 1
ATOM 776 N N . ILE A 1 97 ? -3.107 -2.519 8.975 1.00 96.88 97 ILE A N 1
ATOM 777 C CA . ILE A 1 97 ? -3.073 -2.583 7.511 1.00 96.88 97 ILE A CA 1
ATOM 778 C C . ILE A 1 97 ? -4.112 -1.640 6.910 1.00 96.88 97 ILE A C 1
ATOM 780 O O . ILE A 1 97 ? -3.788 -0.907 5.973 1.00 96.88 97 ILE A O 1
ATOM 784 N N . ALA A 1 98 ? -5.325 -1.597 7.467 1.00 95.69 98 ALA A N 1
ATOM 785 C CA . ALA A 1 98 ? -6.382 -0.697 7.016 1.00 95.69 98 ALA A CA 1
ATOM 786 C C . ALA A 1 98 ? -5.933 0.770 7.053 1.00 95.69 98 ALA A C 1
ATOM 788 O O . ALA A 1 98 ? -5.990 1.458 6.032 1.00 95.69 98 ALA A O 1
ATOM 789 N N . ARG A 1 99 ? -5.374 1.221 8.182 1.00 96.56 99 ARG A N 1
ATOM 790 C CA . ARG A 1 99 ? -4.850 2.587 8.352 1.00 96.56 99 ARG A CA 1
ATOM 791 C C . ARG A 1 99 ? -3.736 2.901 7.357 1.00 96.56 99 ARG A C 1
ATOM 793 O O . ARG A 1 99 ? -3.794 3.921 6.670 1.00 96.56 99 ARG A O 1
ATOM 800 N N . MET A 1 100 ? -2.741 2.020 7.224 1.00 96.00 100 MET A N 1
ATOM 801 C CA . MET A 1 100 ? -1.640 2.244 6.279 1.00 96.00 100 MET A CA 1
ATOM 802 C C . MET A 1 100 ? -2.124 2.281 4.822 1.00 96.00 100 MET A C 1
ATOM 804 O O . MET A 1 100 ? -1.667 3.122 4.045 1.00 96.00 100 MET A O 1
ATOM 808 N N . ARG A 1 101 ? -3.075 1.415 4.442 1.00 95.31 101 ARG A N 1
ATOM 809 C CA . ARG A 1 101 ? -3.673 1.426 3.100 1.00 95.31 101 ARG A CA 1
ATOM 810 C C . ARG A 1 101 ? -4.478 2.699 2.863 1.00 95.31 101 ARG A C 1
ATOM 812 O O . ARG A 1 101 ? -4.287 3.321 1.822 1.00 95.31 101 ARG A O 1
ATOM 819 N N . LEU A 1 102 ? -5.337 3.104 3.800 1.00 93.81 102 LEU A N 1
ATOM 820 C CA . LEU A 1 102 ? -6.155 4.319 3.686 1.00 93.81 102 LEU A CA 1
ATOM 821 C C . LEU A 1 102 ? -5.294 5.565 3.500 1.00 93.81 102 LEU A C 1
ATOM 823 O O . LEU A 1 102 ? -5.566 6.351 2.596 1.00 93.81 102 LEU A O 1
ATOM 827 N N . MET A 1 103 ? -4.215 5.695 4.278 1.00 93.25 103 MET A N 1
ATOM 828 C CA . MET A 1 103 ? -3.261 6.797 4.137 1.00 93.25 103 MET A CA 1
ATOM 829 C C . MET A 1 103 ? -2.712 6.895 2.707 1.00 93.25 103 MET A C 1
ATOM 831 O O . MET A 1 103 ? -2.694 7.974 2.120 1.00 93.25 103 MET A O 1
ATOM 835 N N . ILE A 1 104 ? -2.319 5.766 2.112 1.00 88.50 104 ILE A N 1
ATOM 836 C 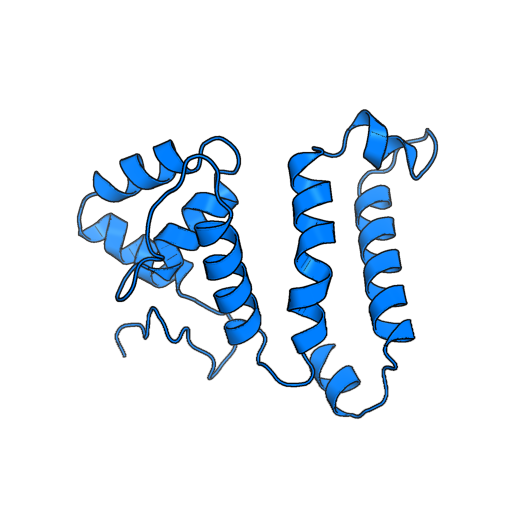CA . ILE A 1 104 ? -1.760 5.746 0.753 1.00 88.50 104 ILE A CA 1
ATOM 837 C C . ILE A 1 104 ? -2.845 5.994 -0.300 1.00 88.50 104 ILE A C 1
ATOM 839 O O . ILE A 1 104 ? -2.616 6.752 -1.2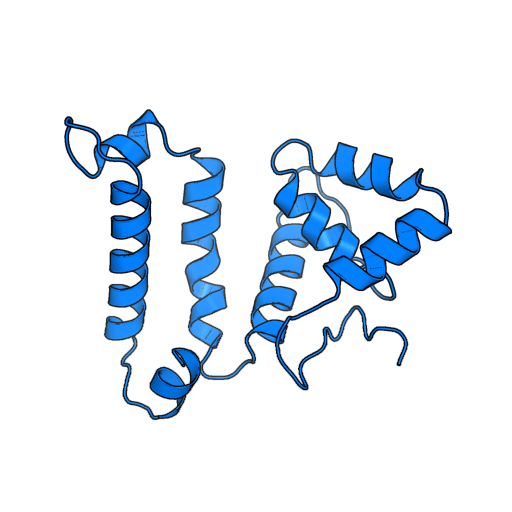44 1.00 88.50 104 ILE A O 1
ATOM 843 N N . MET A 1 105 ? -4.015 5.364 -0.155 1.00 86.94 105 MET A N 1
ATOM 844 C CA . MET A 1 105 ? -5.126 5.472 -1.109 1.00 86.94 105 MET A CA 1
ATOM 845 C C . MET A 1 105 ? -5.694 6.892 -1.170 1.00 86.94 105 MET A C 1
ATOM 847 O O . MET A 1 105 ? -6.036 7.362 -2.252 1.00 86.94 105 MET A O 1
ATOM 851 N N . ALA A 1 106 ? -5.736 7.592 -0.036 1.00 85.88 106 ALA A N 1
ATOM 852 C CA . ALA A 1 106 ? -6.206 8.971 0.048 1.00 85.88 106 ALA A CA 1
ATOM 853 C C . ALA A 1 106 ? -5.185 10.007 -0.464 1.00 85.88 106 ALA A C 1
ATOM 855 O O . ALA A 1 106 ? -5.509 11.192 -0.549 1.00 85.88 106 ALA A O 1
ATOM 856 N N . GLN A 1 107 ? -3.974 9.581 -0.845 1.00 82.31 107 GLN A N 1
ATOM 857 C CA . GLN A 1 107 ? -2.930 10.428 -1.427 1.00 82.31 107 GLN A CA 1
ATOM 858 C C . GLN A 1 107 ? -2.671 11.698 -0.590 1.00 82.31 107 GLN A C 1
ATOM 860 O O . GLN A 1 107 ? -2.181 11.614 0.532 1.00 82.31 107 GLN A O 1
ATOM 865 N N . LEU A 1 108 ? -3.002 12.881 -1.124 1.00 80.69 108 LEU A N 1
ATOM 866 C CA . LEU A 1 108 ? -2.795 14.174 -0.461 1.00 80.69 108 LEU A CA 1
ATOM 867 C C . LEU A 1 108 ? -3.722 14.395 0.747 1.00 80.69 108 LEU A C 1
ATOM 869 O O . LEU A 1 108 ? -3.457 15.279 1.553 1.00 80.69 108 L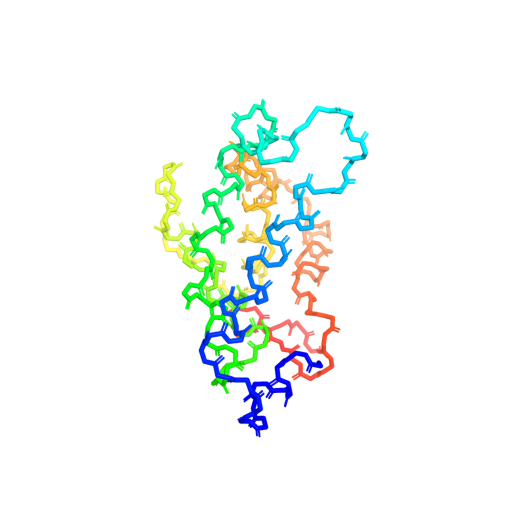EU A O 1
ATOM 873 N N . ALA A 1 109 ? -4.788 13.603 0.885 1.00 85.69 109 ALA A N 1
ATOM 874 C CA . ALA A 1 109 ? -5.743 13.669 1.989 1.00 85.69 109 ALA A CA 1
ATOM 875 C C . ALA A 1 109 ? -5.532 12.551 3.030 1.00 85.69 109 ALA A C 1
ATOM 877 O O . ALA A 1 109 ? -6.447 12.236 3.790 1.00 85.69 109 ALA A O 1
ATOM 878 N N . GLY A 1 110 ? -4.338 11.944 3.072 1.00 88.38 110 GLY A N 1
ATOM 879 C CA . GLY A 1 110 ? -4.017 10.818 3.956 1.00 88.38 110 GLY A CA 1
ATOM 880 C C . GLY A 1 110 ? -4.344 11.069 5.429 1.00 88.38 110 GLY A C 1
ATOM 881 O O . GLY A 1 110 ? -4.974 10.230 6.065 1.00 88.38 110 GLY A O 1
ATOM 882 N N . THR A 1 111 ? -3.988 12.240 5.962 1.00 92.19 111 THR A N 1
ATOM 883 C CA . THR A 1 111 ? -4.262 12.596 7.366 1.00 92.19 111 THR A CA 1
ATOM 884 C C . THR A 1 111 ? -5.756 12.722 7.650 1.00 92.19 111 THR A C 1
ATOM 886 O O . THR A 1 111 ? -6.233 12.144 8.619 1.00 92.19 111 THR A O 1
ATOM 889 N N . TYR A 1 112 ? -6.516 13.379 6.769 1.00 93.69 112 TYR A N 1
ATOM 890 C CA . TYR A 1 112 ? -7.971 13.495 6.903 1.00 93.69 112 TYR A CA 1
ATOM 891 C C . TYR A 1 112 ? -8.671 12.136 6.826 1.00 93.69 112 TYR A C 1
ATOM 893 O O . TYR A 1 112 ? -9.628 11.887 7.553 1.00 93.69 112 TYR A O 1
ATOM 901 N N . ALA A 1 113 ? -8.187 11.234 5.968 1.00 94.19 113 ALA A N 1
ATOM 902 C CA . ALA A 1 113 ? -8.716 9.877 5.890 1.00 94.19 113 ALA A CA 1
ATOM 903 C C . ALA A 1 113 ? -8.463 9.090 7.186 1.00 94.19 113 ALA A C 1
ATOM 905 O O . ALA A 1 113 ? -9.347 8.365 7.638 1.00 94.19 113 ALA A O 1
ATOM 906 N N . LEU A 1 114 ? -7.289 9.261 7.804 1.00 95.69 114 LEU A N 1
ATOM 907 C CA . LEU A 1 114 ? -6.980 8.657 9.101 1.00 95.69 114 LEU A CA 1
ATOM 908 C C . LEU A 1 114 ? -7.847 9.241 10.226 1.00 95.69 114 LEU A C 1
ATOM 910 O O . LEU A 1 114 ? -8.382 8.484 11.026 1.00 95.69 114 LEU A O 1
ATOM 914 N N . GLU A 1 115 ? -8.043 10.559 10.267 1.00 95.94 115 GLU A N 1
ATOM 915 C CA . GLU A 1 115 ? -8.945 11.210 11.229 1.00 95.94 115 GLU A CA 1
ATOM 916 C C . GLU A 1 115 ? -10.390 10.718 11.074 1.00 95.94 115 GLU A C 1
ATOM 918 O O . GLU A 1 115 ? -11.044 10.360 12.054 1.00 95.94 115 GLU A O 1
ATOM 923 N N . GLY A 1 116 ? -10.877 10.632 9.833 1.00 96.88 116 GLY A N 1
ATOM 924 C CA . GLY A 1 116 ? -12.193 10.078 9.529 1.00 96.88 116 GLY A CA 1
ATOM 925 C C . GLY A 1 116 ? -12.316 8.631 10.002 1.00 96.88 116 GLY A C 1
ATOM 926 O O . GLY A 1 116 ? -13.277 8.285 10.679 1.00 96.88 116 GLY A O 1
ATOM 927 N N . TYR A 1 117 ? -11.302 7.808 9.740 1.00 96.69 117 TYR A N 1
ATOM 928 C CA . TYR A 1 117 ? -11.251 6.428 10.212 1.00 96.69 117 TYR A CA 1
ATOM 929 C C . TYR A 1 117 ? -11.347 6.322 11.748 1.00 96.69 117 TYR A C 1
ATOM 931 O O . TYR A 1 117 ? -12.083 5.479 12.261 1.00 96.69 117 TYR A O 1
ATOM 939 N N . GLU A 1 118 ? -10.681 7.208 12.499 1.00 96.12 118 GLU A N 1
ATOM 940 C CA . GLU A 1 118 ? -10.755 7.213 13.969 1.00 96.12 118 GLU A CA 1
ATOM 941 C C . GLU A 1 118 ? -12.103 7.680 14.530 1.00 96.12 118 GLU A C 1
ATOM 943 O O . GLU A 1 118 ? -12.404 7.409 15.695 1.00 96.12 118 GLU A O 1
ATOM 948 N N . THR A 1 119 ? -12.925 8.353 13.727 1.00 97.19 119 THR A N 1
ATOM 949 C CA . THR A 1 119 ? -14.261 8.816 14.136 1.00 97.19 119 THR A CA 1
ATOM 950 C C . THR A 1 119 ? -15.385 7.868 13.717 1.00 97.19 119 THR A C 1
ATOM 952 O O . THR A 1 119 ? -16.524 8.064 14.138 1.00 97.19 119 THR A O 1
ATOM 955 N N . LEU A 1 120 ? -15.084 6.814 12.946 1.00 97.25 120 LEU A N 1
ATOM 956 C CA . LEU A 1 120 ? -16.060 5.785 12.584 1.00 97.25 120 LEU A CA 1
ATOM 957 C C . LEU A 1 120 ? -16.573 5.028 13.808 1.00 97.25 120 LEU A C 1
ATOM 959 O O . LEU A 1 120 ? -15.813 4.749 14.747 1.00 97.25 120 LEU A O 1
ATOM 963 N N . PHE A 1 121 ? -17.841 4.617 13.730 1.00 98.06 121 PHE A N 1
ATOM 964 C CA . PHE A 1 121 ? -18.420 3.635 14.639 1.00 98.06 121 PHE A CA 1
ATOM 965 C C . PHE A 1 121 ? -17.616 2.331 14.609 1.00 98.06 121 PHE A C 1
ATOM 967 O O . PHE A 1 121 ? -16.966 1.999 13.613 1.00 98.06 121 PHE A O 1
ATOM 974 N N . ALA A 1 122 ? -17.629 1.603 15.726 1.00 96.25 122 ALA A N 1
ATOM 975 C CA . ALA A 1 122 ? -16.798 0.415 15.898 1.00 96.25 122 ALA A CA 1
ATOM 976 C C . ALA A 1 122 ? -17.123 -0.663 14.854 1.00 96.25 122 ALA A C 1
ATOM 978 O O . ALA A 1 122 ? -16.219 -1.325 14.352 1.00 96.25 122 ALA A O 1
ATOM 979 N N . GLU A 1 123 ? -18.397 -0.797 14.498 1.00 96.88 123 GLU A N 1
ATOM 980 C CA . GLU A 1 123 ? -18.902 -1.752 13.518 1.00 96.88 123 GLU A CA 1
ATOM 981 C C . GLU A 1 123 ? -18.384 -1.434 12.110 1.00 96.88 123 GLU A C 1
ATOM 983 O O . GLU A 1 123 ? -17.845 -2.312 11.438 1.00 96.88 123 GLU A O 1
ATOM 988 N N . ASP A 1 124 ? -18.465 -0.171 11.686 1.00 96.44 124 ASP A N 1
ATOM 989 C CA . ASP A 1 124 ? -17.986 0.260 10.367 1.00 96.44 124 ASP A CA 1
ATOM 990 C C . ASP A 1 124 ? -16.461 0.156 10.262 1.00 96.44 124 ASP A C 1
ATOM 992 O O . ASP A 1 124 ? -15.914 -0.271 9.242 1.00 96.44 124 ASP A O 1
ATOM 996 N N . ARG A 1 125 ? -15.759 0.505 11.346 1.00 96.25 125 ARG A N 1
ATOM 997 C CA . ARG A 1 125 ? -14.303 0.368 11.428 1.00 96.25 125 ARG A CA 1
ATOM 998 C C . ARG A 1 125 ? -13.874 -1.089 11.309 1.00 96.25 125 ARG A C 1
ATOM 1000 O O . ARG A 1 125 ? -12.955 -1.380 10.558 1.00 96.25 125 ARG A O 1
ATOM 1007 N N . HIS A 1 126 ? -14.580 -1.999 11.975 1.00 95.06 126 HIS A N 1
ATOM 1008 C CA . HIS A 1 126 ? -14.313 -3.433 11.900 1.00 95.06 126 HIS A CA 1
ATOM 1009 C C . HIS A 1 126 ? -14.437 -3.975 10.475 1.00 95.06 126 HIS A C 1
ATOM 1011 O O . HIS A 1 126 ? -13.613 -4.776 10.042 1.00 95.06 126 HIS A O 1
ATOM 1017 N N . VAL A 1 127 ? -15.443 -3.510 9.725 1.00 95.75 127 VAL A N 1
ATOM 1018 C CA . VAL A 1 127 ? -15.591 -3.872 8.310 1.00 95.75 127 VAL A CA 1
ATOM 1019 C C . VAL A 1 127 ? -14.381 -3.395 7.508 1.00 95.75 127 VAL A C 1
ATOM 1021 O O . VAL A 1 127 ? -13.847 -4.157 6.705 1.00 95.75 127 VAL A O 1
ATOM 1024 N N . LEU A 1 128 ? -13.909 -2.165 7.733 1.00 94.88 128 LEU A N 1
ATOM 1025 C CA . LEU A 1 128 ? -12.707 -1.666 7.059 1.00 94.88 128 LEU A CA 1
ATOM 1026 C C . LEU A 1 128 ? -11.449 -2.438 7.455 1.00 94.88 128 LEU A C 1
ATOM 1028 O O . LEU A 1 128 ? -10.640 -2.727 6.573 1.00 94.88 128 LEU A O 1
ATOM 1032 N N . ASP A 1 129 ? -11.296 -2.783 8.732 1.00 95.44 129 ASP A N 1
ATOM 1033 C CA . ASP A 1 129 ? -10.186 -3.600 9.228 1.00 95.44 129 ASP A CA 1
ATOM 1034 C C . ASP A 1 129 ? -10.109 -4.910 8.456 1.00 95.44 129 ASP A C 1
ATOM 1036 O O . ASP A 1 129 ? -9.073 -5.234 7.875 1.00 95.44 129 ASP A O 1
ATOM 1040 N N . ASP A 1 130 ? -11.235 -5.614 8.366 1.00 93.25 130 ASP A N 1
ATOM 1041 C CA . ASP A 1 130 ? -11.294 -6.924 7.735 1.00 93.25 130 ASP A CA 1
ATOM 1042 C C . ASP A 1 130 ? -11.147 -6.839 6.215 1.00 93.25 130 ASP A C 1
ATOM 1044 O O . ASP A 1 130 ? -10.372 -7.593 5.625 1.00 93.25 130 ASP A O 1
ATOM 1048 N N . GLU A 1 131 ? -11.858 -5.927 5.550 1.00 93.62 131 GLU A N 1
ATOM 1049 C CA . GLU A 1 131 ? -11.813 -5.818 4.089 1.00 93.62 131 GLU A CA 1
ATOM 1050 C C . GLU A 1 131 ? -10.447 -5.324 3.595 1.00 93.62 131 GLU A C 1
ATOM 1052 O O . GLU A 1 131 ? -9.919 -5.828 2.599 1.00 93.62 131 GLU A O 1
ATOM 1057 N N . LEU A 1 132 ? -9.820 -4.380 4.303 1.00 92.88 132 LEU A N 1
ATOM 1058 C CA . LEU A 1 132 ? -8.505 -3.867 3.924 1.00 92.88 132 LEU A CA 1
ATOM 1059 C C . LEU A 1 132 ? -7.353 -4.771 4.380 1.00 92.88 132 LEU A C 1
ATOM 1061 O O . LEU A 1 132 ? -6.275 -4.687 3.786 1.00 92.88 132 LEU A O 1
ATOM 1065 N N . ALA A 1 133 ? -7.551 -5.671 5.343 1.00 93.50 133 ALA A N 1
ATOM 1066 C CA . ALA A 1 133 ? -6.573 -6.705 5.687 1.00 93.50 133 ALA A CA 1
ATOM 1067 C C . ALA A 1 133 ? -6.621 -7.937 4.758 1.00 93.50 133 ALA A C 1
ATOM 1069 O O . ALA A 1 133 ? -5.763 -8.817 4.850 1.00 93.50 133 ALA A O 1
ATOM 1070 N N . ARG A 1 134 ? -7.560 -8.023 3.806 1.00 90.94 134 ARG A N 1
ATOM 1071 C CA . ARG A 1 134 ? -7.585 -9.128 2.831 1.00 90.94 134 ARG A CA 1
ATOM 1072 C C . ARG A 1 134 ? -6.443 -9.030 1.821 1.00 90.94 134 ARG A C 1
ATOM 1074 O O . ARG A 1 134 ? -6.223 -7.996 1.187 1.00 90.94 134 ARG A O 1
ATOM 1081 N N . THR A 1 135 ? -5.746 -10.151 1.631 1.00 89.38 135 THR A N 1
ATOM 1082 C CA . THR A 1 135 ? -4.633 -10.298 0.676 1.00 89.38 135 THR A CA 1
ATOM 1083 C C . THR A 1 135 ? -5.099 -10.744 -0.711 1.00 89.38 135 THR A C 1
ATOM 1085 O O . THR A 1 135 ? -4.425 -10.483 -1.703 1.00 89.38 135 THR A O 1
ATOM 1088 N N . GLY A 1 136 ? -6.239 -11.441 -0.791 1.00 86.31 136 GLY A N 1
ATOM 1089 C CA . GLY A 1 136 ? -6.711 -12.086 -2.021 1.00 86.31 136 GLY A CA 1
ATOM 1090 C C . GLY A 1 136 ? -5.890 -13.314 -2.439 1.00 86.31 136 GLY A C 1
ATOM 1091 O O . GLY A 1 136 ? -6.134 -13.865 -3.512 1.00 86.31 136 GLY A O 1
ATOM 1092 N N . ILE A 1 137 ? -4.933 -13.761 -1.613 1.00 85.00 137 ILE A N 1
ATOM 1093 C CA . ILE A 1 137 ? -4.057 -14.902 -1.898 1.00 85.00 137 ILE A CA 1
ATOM 1094 C C . ILE A 1 137 ? -4.224 -15.952 -0.800 1.00 85.00 137 ILE A C 1
ATOM 1096 O O . ILE A 1 137 ? -3.950 -15.702 0.372 1.00 85.00 137 ILE A O 1
ATOM 1100 N N . SER A 1 138 ? -4.659 -17.152 -1.192 1.00 87.75 138 SER A N 1
ATOM 1101 C CA . SER A 1 138 ? -4.875 -18.262 -0.259 1.00 87.75 138 SER A CA 1
ATOM 1102 C C . SER A 1 138 ? -3.603 -18.586 0.528 1.00 87.75 138 SER A C 1
ATOM 1104 O O . SER A 1 138 ? -2.545 -18.809 -0.060 1.00 87.75 138 SER A O 1
ATOM 1106 N N . GLY A 1 139 ? -3.723 -18.651 1.855 1.00 88.38 139 GLY A N 1
ATOM 1107 C CA . GLY A 1 139 ? -2.621 -18.982 2.761 1.00 88.38 139 GLY A CA 1
ATOM 1108 C C . GLY A 1 139 ? -1.645 -17.838 3.057 1.00 88.38 139 GLY A C 1
ATOM 1109 O O . GLY A 1 139 ? -0.682 -18.072 3.781 1.00 88.38 139 GLY A O 1
ATOM 1110 N N . GLN A 1 140 ? -1.871 -16.623 2.540 1.00 90.69 140 GLN A N 1
ATOM 1111 C CA . GLN A 1 140 ? -1.090 -15.436 2.905 1.00 90.69 140 GLN A CA 1
ATOM 1112 C C . GLN A 1 140 ? -1.905 -14.498 3.803 1.00 90.69 140 GLN A C 1
ATOM 1114 O O . GLN A 1 140 ? -3.079 -14.235 3.538 1.00 90.69 140 GLN A O 1
ATOM 1119 N N . GLN A 1 141 ? -1.254 -13.965 4.837 1.00 92.69 141 GLN A N 1
ATOM 1120 C CA . GLN A 1 141 ? -1.809 -13.004 5.792 1.00 92.69 141 GLN A CA 1
ATOM 1121 C C . GLN A 1 141 ? -0.750 -11.958 6.150 1.00 92.69 141 GLN A C 1
ATOM 1123 O O . GLN A 1 141 ? 0.446 -12.239 6.052 1.00 92.69 141 GLN A O 1
ATOM 1128 N N . TYR A 1 142 ? -1.188 -10.778 6.578 1.00 94.19 142 TYR A N 1
ATOM 1129 C CA . TYR A 1 142 ? -0.281 -9.749 7.073 1.00 94.19 142 TYR A CA 1
ATOM 1130 C C . TYR A 1 142 ? 0.235 -10.107 8.469 1.00 94.19 142 TYR A C 1
ATOM 1132 O O . TYR A 1 142 ? -0.509 -10.621 9.304 1.00 94.19 142 TYR A O 1
ATOM 1140 N N . LEU A 1 143 ? 1.511 -9.831 8.731 1.00 93.00 143 LEU A N 1
ATOM 1141 C CA . LEU A 1 143 ? 2.132 -10.098 10.029 1.00 93.00 143 LEU A CA 1
ATOM 1142 C C . LEU A 1 143 ? 1.729 -9.053 11.073 1.00 93.00 143 LEU A C 1
ATOM 1144 O O . LEU A 1 143 ? 1.510 -9.405 12.230 1.00 93.00 143 LEU A O 1
ATOM 1148 N N . ARG A 1 144 ? 1.616 -7.780 10.674 1.00 92.94 144 ARG A N 1
ATOM 1149 C CA . ARG A 1 144 ? 1.189 -6.668 11.546 1.00 92.94 144 ARG A CA 1
ATOM 1150 C C . ARG A 1 144 ? -0.285 -6.690 11.918 1.00 92.94 144 ARG A C 1
ATOM 1152 O O . ARG A 1 144 ? -0.649 -6.142 12.957 1.00 92.94 144 ARG A O 1
ATOM 1159 N N . ASP A 1 145 ? -1.102 -7.316 11.082 1.00 91.12 145 ASP A N 1
ATOM 1160 C CA . ASP A 1 145 ? -2.535 -7.490 11.292 1.00 91.12 145 ASP A CA 1
ATOM 1161 C C . ASP A 1 145 ? -2.900 -8.956 11.038 1.00 91.12 145 ASP A C 1
ATOM 1163 O O . ASP A 1 145 ? -3.452 -9.299 9.985 1.00 91.12 145 ASP A O 1
ATOM 1167 N N . PRO A 1 146 ? -2.507 -9.857 11.957 1.00 74.19 146 PRO A N 1
ATOM 1168 C CA . PRO A 1 146 ? -2.933 -11.236 11.888 1.00 74.19 146 PRO A CA 1
ATOM 1169 C C . PRO A 1 146 ? -4.424 -11.212 12.213 1.00 74.19 146 PRO A C 1
ATOM 1171 O O . PRO A 1 146 ? -4.806 -11.130 13.381 1.00 74.19 146 PRO A O 1
ATOM 1174 N N . GLY A 1 147 ? -5.251 -11.172 11.167 1.00 65.69 147 GLY A N 1
ATOM 1175 C CA . GLY A 1 147 ? -6.698 -11.037 11.282 1.00 65.69 147 GLY A CA 1
ATOM 1176 C C . GLY A 1 147 ? -7.305 -12.022 12.284 1.00 65.69 147 GLY A C 1
ATOM 1177 O O . GLY A 1 147 ? -6.697 -13.022 12.679 1.00 65.69 147 GLY A O 1
ATOM 1178 N N . SER A 1 148 ? -8.537 -11.745 12.703 1.00 54.28 148 SER A N 1
ATOM 1179 C CA . SER A 1 148 ? -9.267 -12.695 13.546 1.00 54.28 148 SER A CA 1
ATOM 1180 C C . SER A 1 148 ? -9.436 -14.001 12.760 1.00 54.28 148 SER A C 1
ATOM 1182 O O . SER A 1 148 ? -9.992 -13.978 11.664 1.00 54.28 148 SER A O 1
ATOM 1184 N N . LYS A 1 149 ? -8.881 -15.105 13.277 1.00 47.25 149 LYS A N 1
ATOM 1185 C CA . LYS A 1 149 ? -9.084 -16.450 12.717 1.00 47.25 149 LYS A CA 1
ATOM 1186 C C . LYS A 1 149 ? -10.561 -16.815 12.658 1.00 47.25 149 LYS A C 1
ATOM 1188 O O . LYS A 1 149 ? -11.279 -16.455 13.618 1.00 47.25 149 LYS A O 1
#

Radius of gyration: 17.65 Å; chains: 1; bounding box: 36×38×47 Å

Foldseek 3Di:
DVLVCVLVVVADPVNLVVVLVVVVQCVQVVDDDPDDRPVCVVPPNPPLVVVLSVVLSVLVVCSNPDDPQVSVLVSLQVCQCPDPPHPPHQAAEQCSQLLSVQLVVCPVCSVVSNVVLVPDDPVVNNVSSVVSQDPVDPPDGHPRYPDDD